Protein AF-A0A850PHF0-F1 (afdb_monomer_lite)

InterPro domains:
  IPR026022 PhoU domain [PF01895] (1-22)
  IPR038078 PhoU-like domain superfamily [G3DSA:1.20.58.220] (1-44)

Foldseek 3Di:
DVVVVVVVVVVVVVVVVVVQVVCCVVPVDGDDPCPVPPPPPPPPDDDPDD

Structure (mmCIF, N/CA/C/O backbone):
data_AF-A0A850PHF0-F1
#
_entry.id   AF-A0A850PHF0-F1
#
loop_
_atom_site.group_PDB
_atom_site.id
_atom_site.type_symbol
_atom_site.label_atom_id
_atom_site.label_alt_id
_atom_site.label_comp_id
_atom_site.label_asym_id
_atom_site.label_entity_id
_atom_site.label_seq_id
_atom_site.pdbx_PDB_ins_code
_atom_site.Cartn_x
_atom_site.Cartn_y
_atom_site.Cartn_z
_atom_site.occupancy
_atom_site.B_iso_or_equiv
_atom_site.auth_seq_id
_atom_site.auth_comp_id
_atom_site.auth_asym_id
_atom_site.auth_atom_id
_atom_site.pdbx_PDB_model_num
ATOM 1 N N . LEU A 1 1 ? 14.988 -3.408 -19.756 1.00 61.28 1 LEU A N 1
ATOM 2 C CA . LEU A 1 1 ? 13.819 -3.657 -18.874 1.00 61.28 1 LEU A CA 1
ATOM 3 C C . LEU A 1 1 ? 14.049 -3.280 -17.399 1.00 61.28 1 LEU A C 1
ATOM 5 O O . LEU A 1 1 ? 13.091 -2.919 -16.731 1.00 61.28 1 LEU A O 1
ATOM 9 N N . LEU A 1 2 ? 15.296 -3.288 -16.899 1.00 65.88 2 LEU A N 1
ATOM 10 C CA . LEU A 1 2 ? 15.646 -2.987 -15.497 1.00 65.88 2 LEU A CA 1
ATOM 11 C C . LEU A 1 2 ? 15.192 -1.595 -14.997 1.00 65.88 2 LEU A C 1
ATOM 13 O O . LEU A 1 2 ? 14.875 -1.429 -13.824 1.00 65.88 2 LEU A O 1
ATOM 17 N N . PHE A 1 3 ? 15.088 -0.606 -15.891 1.00 69.69 3 PHE A N 1
ATOM 18 C CA . PHE A 1 3 ? 14.585 0.730 -15.552 1.00 69.69 3 PHE A CA 1
ATOM 19 C C . PHE A 1 3 ? 13.099 0.739 -15.173 1.00 69.69 3 PHE A C 1
ATOM 21 O O . PHE A 1 3 ? 12.712 1.471 -14.271 1.00 69.69 3 PHE A O 1
ATOM 28 N N . ILE A 1 4 ? 12.263 -0.083 -15.813 1.00 74.88 4 ILE A N 1
ATOM 29 C CA . ILE A 1 4 ? 10.819 -0.132 -15.527 1.00 74.88 4 ILE A CA 1
ATOM 30 C C . ILE A 1 4 ? 10.588 -0.711 -14.131 1.00 74.88 4 ILE A C 1
ATOM 32 O O . ILE A 1 4 ? 9.857 -0.127 -13.337 1.00 74.88 4 ILE A O 1
ATOM 36 N N . ALA A 1 5 ? 11.290 -1.799 -13.805 1.00 76.94 5 ALA A N 1
ATOM 37 C CA . ALA A 1 5 ? 11.239 -2.417 -12.483 1.00 76.94 5 ALA A CA 1
ATOM 38 C C . ALA A 1 5 ? 11.628 -1.425 -11.374 1.00 76.94 5 ALA A C 1
ATOM 40 O O . ALA A 1 5 ? 10.937 -1.317 -10.366 1.00 76.94 5 ALA A O 1
ATOM 41 N N . LYS A 1 6 ? 12.682 -0.632 -11.597 1.00 75.94 6 LYS A N 1
ATOM 42 C CA . LYS A 1 6 ? 13.160 0.346 -10.614 1.00 75.94 6 LYS A CA 1
ATOM 43 C C . LYS A 1 6 ? 12.218 1.539 -10.434 1.00 75.94 6 LYS A C 1
ATOM 45 O O . LYS A 1 6 ? 12.091 2.067 -9.335 1.00 75.94 6 LYS A O 1
ATOM 50 N N . ASN A 1 7 ? 11.534 1.961 -11.497 1.00 78.25 7 ASN A N 1
ATOM 51 C CA . ASN A 1 7 ? 10.495 2.985 -11.389 1.00 78.25 7 ASN A CA 1
ATOM 52 C C . ASN A 1 7 ? 9.261 2.455 -10.643 1.00 78.25 7 ASN A C 1
ATOM 54 O O . ASN A 1 7 ? 8.713 3.165 -9.805 1.00 78.25 7 ASN A O 1
ATOM 58 N N . LEU A 1 8 ? 8.868 1.201 -10.885 1.00 77.38 8 LEU A N 1
ATOM 59 C CA . LEU 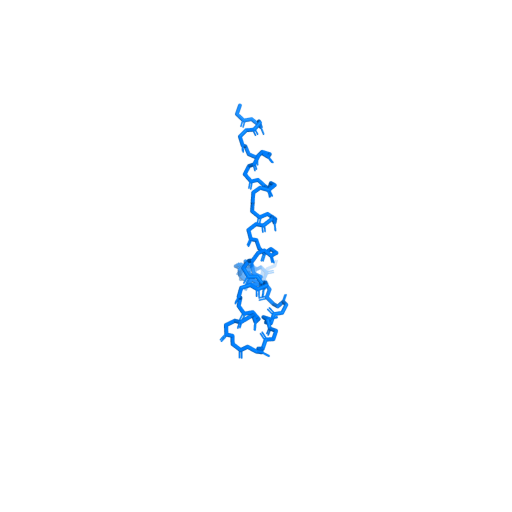A 1 8 ? 7.740 0.573 -10.198 1.00 77.38 8 LEU A CA 1
ATOM 60 C C . LEU A 1 8 ? 8.002 0.374 -8.697 1.00 77.38 8 LEU A C 1
ATOM 62 O O . LEU A 1 8 ? 7.103 0.604 -7.897 1.00 77.38 8 LEU A O 1
ATOM 66 N N . GLU A 1 9 ? 9.230 0.019 -8.309 1.00 85.38 9 GLU A N 1
ATOM 67 C CA . GLU A 1 9 ? 9.643 -0.077 -6.900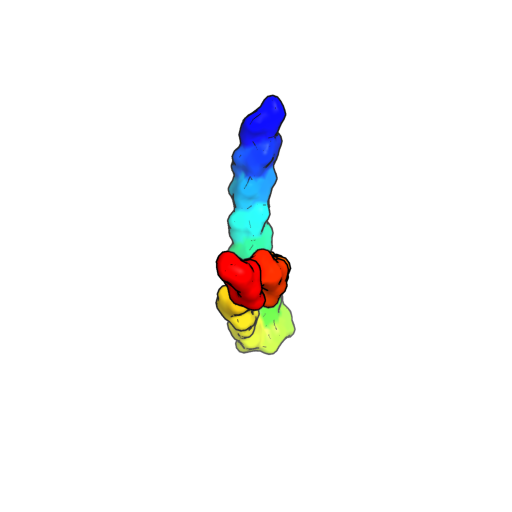 1.00 85.38 9 GLU A CA 1
ATOM 68 C C . GLU A 1 9 ? 9.453 1.258 -6.158 1.00 85.38 9 GLU A C 1
ATOM 70 O O . GLU A 1 9 ? 8.863 1.297 -5.079 1.00 85.38 9 GLU A O 1
ATOM 75 N N . ARG A 1 10 ? 9.866 2.374 -6.775 1.00 84.38 10 ARG A N 1
ATOM 76 C CA . ARG A 1 10 ? 9.696 3.721 -6.202 1.00 84.38 10 ARG A CA 1
ATOM 77 C C . ARG A 1 10 ? 8.232 4.145 -6.117 1.00 84.38 10 ARG A C 1
ATOM 79 O O . ARG A 1 10 ? 7.835 4.765 -5.135 1.00 84.38 10 ARG A O 1
ATOM 86 N N . ILE A 1 11 ? 7.434 3.811 -7.134 1.00 86.69 11 ILE A N 1
ATOM 87 C CA . ILE A 1 11 ? 5.987 4.057 -7.118 1.00 86.69 11 ILE A CA 1
ATOM 88 C C . ILE A 1 11 ? 5.345 3.255 -5.980 1.00 86.69 11 ILE A C 1
ATOM 90 O O . ILE A 1 11 ? 4.599 3.828 -5.196 1.00 86.69 11 ILE A O 1
ATOM 94 N N . GLY A 1 12 ? 5.689 1.973 -5.831 1.00 84.81 12 GLY A N 1
ATOM 95 C CA . GLY A 1 12 ? 5.149 1.103 -4.783 1.00 84.81 12 GLY A CA 1
ATOM 96 C C . GLY A 1 12 ? 5.453 1.578 -3.358 1.00 84.81 12 GLY A C 1
ATOM 97 O O . GLY A 1 12 ? 4.567 1.543 -2.498 1.00 84.81 12 GLY A O 1
ATOM 98 N N . ASP A 1 13 ? 6.667 2.077 -3.109 1.00 84.31 13 ASP A N 1
ATOM 99 C CA . ASP A 1 13 ? 7.044 2.652 -1.810 1.00 84.31 13 ASP A CA 1
ATOM 100 C C . ASP A 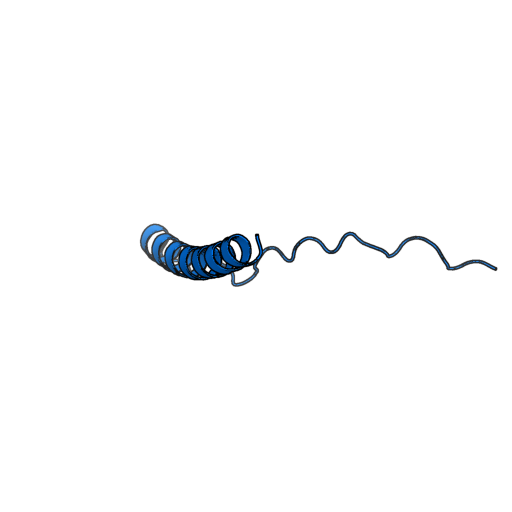1 13 ? 6.189 3.884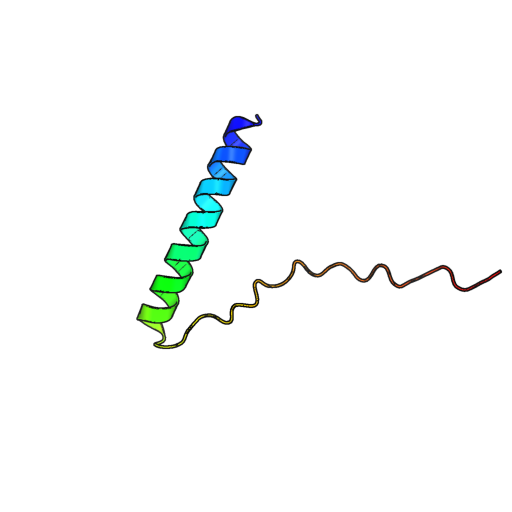 -1.467 1.00 84.31 13 ASP A C 1
ATOM 102 O O . ASP A 1 13 ? 5.567 3.963 -0.403 1.00 84.31 13 ASP A O 1
ATOM 106 N N . HIS A 1 14 ? 6.055 4.815 -2.414 1.00 87.75 14 HIS A N 1
ATOM 107 C CA . HIS A 1 14 ? 5.262 6.025 -2.211 1.00 87.75 14 HIS A CA 1
ATOM 108 C C . HIS A 1 14 ? 3.758 5.747 -2.123 1.00 87.75 14 HIS A C 1
ATOM 110 O O . HIS A 1 14 ? 3.071 6.372 -1.315 1.00 87.75 14 HIS A O 1
ATOM 116 N N . THR A 1 15 ? 3.240 4.790 -2.896 1.00 89.12 15 THR A N 1
ATOM 117 C CA . THR A 1 15 ? 1.841 4.356 -2.808 1.00 89.12 15 THR A CA 1
ATOM 118 C C . THR A 1 15 ? 1.517 3.815 -1.421 1.00 89.12 15 THR A C 1
ATOM 120 O O . THR A 1 15 ? 0.463 4.146 -0.886 1.00 89.12 15 THR A O 1
ATOM 123 N N . THR A 1 16 ? 2.425 3.048 -0.812 1.00 85.06 16 THR A N 1
ATOM 124 C CA . THR A 1 16 ? 2.231 2.517 0.546 1.00 85.06 16 THR A CA 1
ATOM 125 C C . THR A 1 16 ? 2.112 3.654 1.562 1.00 85.06 16 THR A C 1
ATOM 127 O O . THR A 1 16 ? 1.121 3.729 2.283 1.00 85.06 16 THR A O 1
ATOM 130 N N . ASN A 1 17 ? 3.040 4.614 1.523 1.00 84.81 17 ASN A N 1
ATOM 131 C CA . ASN A 1 17 ? 3.035 5.764 2.430 1.00 84.81 17 ASN A CA 1
ATOM 132 C C . ASN A 1 17 ? 1.782 6.655 2.259 1.00 84.81 17 ASN A C 1
ATOM 134 O O . ASN A 1 17 ? 1.242 7.193 3.227 1.00 84.81 17 ASN A O 1
ATOM 138 N N . ILE A 1 18 ? 1.285 6.817 1.026 1.00 88.31 18 ILE A N 1
ATOM 139 C CA . ILE A 1 18 ? 0.032 7.545 0.759 1.00 88.31 18 ILE A CA 1
ATOM 140 C C . ILE A 1 18 ? -1.173 6.759 1.285 1.00 88.31 18 ILE A C 1
ATOM 142 O O . ILE A 1 18 ? -2.032 7.344 1.943 1.00 88.31 18 ILE A O 1
ATOM 146 N N . ALA A 1 19 ? -1.235 5.450 1.036 1.00 86.94 19 ALA A N 1
ATOM 147 C CA . ALA A 1 19 ? -2.319 4.593 1.507 1.00 86.94 19 ALA A CA 1
ATOM 148 C C . ALA A 1 19 ? -2.417 4.587 3.040 1.00 86.94 19 ALA A C 1
ATOM 150 O O . ALA A 1 19 ? -3.520 4.667 3.577 1.00 86.94 19 ALA A O 1
ATOM 151 N N . GLU A 1 20 ? -1.280 4.586 3.742 1.00 86.31 20 GLU A N 1
ATOM 152 C CA . GLU A 1 20 ? -1.227 4.713 5.202 1.00 86.31 20 GLU A CA 1
ATOM 153 C C . GLU A 1 20 ? -1.857 6.015 5.695 1.00 86.31 20 GLU A C 1
ATOM 155 O O . GLU A 1 20 ? -2.705 6.001 6.591 1.00 86.31 20 GLU A O 1
ATOM 160 N N . ARG A 1 21 ? -1.512 7.142 5.065 1.00 87.81 21 ARG A N 1
ATOM 161 C CA . ARG A 1 21 ? -2.070 8.453 5.424 1.00 87.81 21 ARG A CA 1
ATOM 162 C C . ARG A 1 21 ? -3.561 8.553 5.122 1.00 87.81 21 ARG A C 1
ATOM 164 O O . ARG A 1 21 ? -4.306 9.074 5.946 1.00 87.81 21 ARG A O 1
ATOM 171 N N . VAL A 1 22 ? -4.000 8.051 3.966 1.00 88.81 22 VAL A N 1
ATOM 172 C CA . VAL A 1 22 ? -5.417 8.057 3.567 1.00 88.81 22 VAL A CA 1
ATOM 173 C C . VAL A 1 22 ? -6.244 7.171 4.493 1.00 88.81 22 VAL A C 1
ATOM 175 O O . VAL A 1 22 ? -7.310 7.586 4.938 1.00 88.81 22 VAL A O 1
ATOM 178 N N . PHE A 1 23 ? -5.750 5.980 4.835 1.00 87.25 23 PHE A N 1
ATOM 179 C CA . PHE A 1 23 ? -6.438 5.081 5.758 1.00 87.25 23 PHE A CA 1
ATOM 180 C C . PHE A 1 23 ? -6.589 5.700 7.146 1.00 87.25 23 PHE A C 1
ATOM 182 O O . PHE A 1 23 ? -7.680 5.663 7.717 1.00 87.25 23 PHE A O 1
ATOM 189 N N . TYR A 1 24 ? -5.521 6.308 7.669 1.00 87.38 24 TYR A N 1
ATOM 190 C CA . TYR A 1 24 ? -5.571 7.014 8.945 1.00 87.38 24 TYR A CA 1
ATOM 191 C C . TYR A 1 24 ? -6.565 8.180 8.904 1.00 87.38 24 TYR A C 1
ATOM 193 O O . TYR A 1 24 ? -7.393 8.314 9.799 1.00 87.38 24 TYR A O 1
ATOM 201 N N . ALA A 1 25 ? -6.542 8.980 7.834 1.00 89.31 25 ALA A N 1
ATOM 202 C CA . ALA A 1 25 ? -7.479 10.086 7.653 1.00 89.31 25 ALA A CA 1
ATOM 203 C C . ALA A 1 25 ? -8.945 9.621 7.557 1.00 89.31 25 ALA A C 1
ATOM 205 O O . ALA A 1 25 ? -9.835 10.328 8.020 1.00 89.31 25 ALA A O 1
ATOM 206 N N . ALA A 1 26 ? -9.202 8.444 6.977 1.00 90.00 26 ALA A N 1
ATOM 207 C CA . ALA A 1 26 ? -10.550 7.908 6.791 1.00 90.00 26 ALA A CA 1
ATOM 208 C C . ALA A 1 26 ? -11.102 7.171 8.022 1.00 90.00 26 ALA A C 1
ATOM 210 O O . ALA A 1 26 ? -12.303 7.215 8.274 1.00 90.00 26 ALA A O 1
ATOM 211 N N . THR A 1 27 ? -10.250 6.462 8.769 1.00 90.12 27 THR A N 1
ATOM 212 C CA . THR A 1 27 ? -10.682 5.566 9.859 1.00 90.12 27 THR A CA 1
ATOM 213 C C . THR A 1 27 ? -10.323 6.066 11.255 1.00 90.12 27 THR A C 1
ATOM 215 O O . THR A 1 27 ? -10.848 5.540 12.233 1.00 90.12 27 THR A O 1
ATOM 218 N N . GLY A 1 28 ? -9.407 7.035 11.372 1.00 88.12 28 GLY A N 1
ATOM 219 C CA . GLY A 1 28 ? -8.843 7.489 12.648 1.00 88.12 28 GLY A CA 1
ATOM 220 C C . GLY A 1 28 ? -7.912 6.476 13.326 1.00 88.12 28 GLY A C 1
ATOM 221 O O . GLY A 1 28 ? -7.385 6.757 14.399 1.00 88.12 28 GLY A O 1
ATOM 222 N N . ASN A 1 29 ? -7.689 5.312 12.709 1.00 82.31 29 ASN A N 1
ATOM 223 C CA . ASN A 1 29 ? -6.850 4.240 13.233 1.00 82.31 29 ASN A CA 1
ATOM 224 C C . ASN A 1 29 ? -5.577 4.107 12.394 1.00 82.31 29 ASN A C 1
ATOM 226 O O . ASN A 1 29 ? -5.602 4.251 11.171 1.00 82.31 29 ASN A O 1
ATOM 230 N N . MET A 1 30 ? -4.446 3.809 13.037 1.00 79.75 30 MET A N 1
ATOM 231 C CA . MET A 1 30 ? -3.236 3.446 12.294 1.00 79.75 30 MET A CA 1
ATOM 232 C C . MET A 1 30 ? -3.435 2.100 11.593 1.00 79.75 30 MET A C 1
ATOM 234 O O . MET A 1 30 ? -3.981 1.165 12.185 1.00 79.75 30 MET A O 1
ATOM 238 N N . LEU A 1 31 ? -2.953 1.983 10.350 1.00 74.19 31 LEU A N 1
ATOM 239 C CA . LEU A 1 31 ? -2.838 0.676 9.705 1.00 74.19 31 LEU A CA 1
ATOM 240 C C . LEU A 1 31 ? -1.935 -0.222 10.564 1.00 74.19 31 LEU A C 1
ATOM 242 O O . LEU A 1 31 ? -0.864 0.225 10.986 1.00 74.19 31 LEU A O 1
ATOM 246 N N . PRO A 1 32 ? -2.314 -1.487 10.814 1.00 70.56 32 PRO A N 1
ATOM 247 C CA . PRO A 1 32 ? -1.407 -2.428 11.445 1.00 70.56 32 PRO A CA 1
ATOM 248 C C . PRO A 1 32 ? -0.156 -2.559 10.568 1.00 70.56 32 PRO A C 1
ATOM 250 O O . PRO A 1 32 ? -0.242 -2.949 9.407 1.00 70.56 32 PRO A O 1
ATOM 253 N N . THR A 1 33 ? 1.022 -2.278 11.140 1.00 64.56 33 THR A N 1
ATOM 254 C CA . THR A 1 33 ? 2.358 -2.371 10.503 1.00 64.56 33 THR A CA 1
ATOM 255 C C . THR A 1 33 ? 2.674 -3.763 9.934 1.00 64.56 33 THR A C 1
ATOM 257 O O . THR A 1 33 ? 3.701 -3.983 9.289 1.00 64.56 33 THR A O 1
ATOM 260 N N . MET A 1 34 ? 1.782 -4.728 10.138 1.00 54.22 34 MET A N 1
ATOM 261 C CA . MET A 1 34 ? 1.817 -6.026 9.504 1.00 54.22 34 MET A CA 1
ATOM 262 C C . MET A 1 34 ? 1.478 -5.863 8.019 1.00 54.22 34 MET A C 1
ATOM 264 O O . MET A 1 34 ? 0.375 -6.161 7.567 1.00 54.22 34 MET A O 1
ATOM 268 N N . ARG A 1 35 ? 2.481 -5.447 7.229 1.00 63.38 35 ARG A N 1
ATOM 269 C CA . ARG A 1 35 ? 2.560 -5.867 5.827 1.00 63.38 35 ARG A CA 1
ATOM 270 C C . ARG A 1 35 ? 2.215 -7.354 5.843 1.00 63.38 35 ARG A C 1
ATOM 272 O O . ARG A 1 35 ? 2.879 -8.061 6.612 1.00 63.38 35 ARG A O 1
ATOM 279 N N . PRO A 1 36 ? 1.192 -7.831 5.110 1.00 56.84 36 PRO A N 1
ATOM 280 C CA . PRO A 1 36 ? 0.940 -9.255 5.016 1.00 56.84 36 PRO A CA 1
ATOM 281 C C . 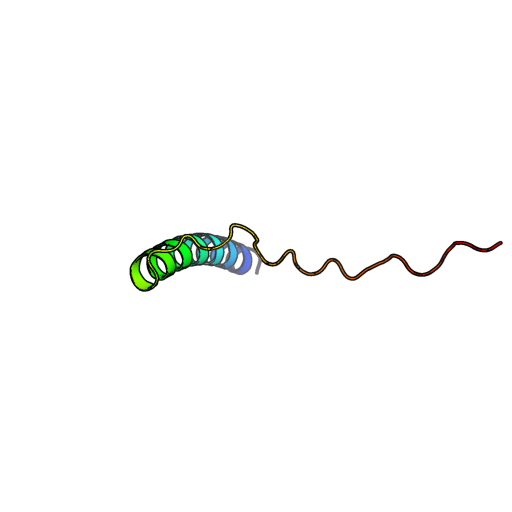PRO A 1 36 ? 2.242 -9.840 4.500 1.00 56.84 36 PRO A C 1
ATOM 283 O O . PRO A 1 36 ? 2.615 -9.636 3.345 1.00 56.84 36 PRO A O 1
ATOM 286 N N . ARG A 1 37 ? 3.013 -10.427 5.424 1.00 53.53 37 ARG A N 1
ATOM 287 C CA . ARG A 1 37 ? 4.266 -11.106 5.144 1.00 53.53 37 ARG A CA 1
ATOM 288 C C . ARG A 1 37 ? 3.858 -12.046 4.041 1.00 53.53 37 ARG A C 1
ATOM 290 O O . ARG A 1 37 ? 2.998 -12.881 4.313 1.00 53.53 37 ARG A O 1
ATOM 297 N N . ALA A 1 38 ? 4.342 -11.804 2.816 1.00 55.47 38 ALA A N 1
ATOM 298 C CA . ALA A 1 38 ? 4.083 -12.675 1.681 1.00 55.47 38 ALA A CA 1
ATOM 299 C C . ALA A 1 38 ? 4.216 -14.071 2.250 1.00 55.47 38 ALA A C 1
ATOM 301 O O . ALA A 1 38 ? 5.284 -14.360 2.798 1.00 55.47 38 ALA A O 1
ATOM 302 N N . ILE A 1 39 ? 3.087 -14.786 2.340 1.00 50.25 39 ILE A N 1
ATOM 303 C CA . ILE A 1 39 ? 2.980 -16.006 3.130 1.00 50.25 39 ILE A CA 1
ATOM 304 C C . ILE A 1 39 ? 4.163 -16.826 2.658 1.00 50.25 39 ILE A C 1
ATOM 306 O O . ILE A 1 39 ? 4.207 -17.209 1.487 1.00 50.25 39 ILE A O 1
ATOM 310 N N . GLN A 1 40 ? 5.189 -16.950 3.507 1.00 53.25 40 GLN A N 1
ATOM 311 C CA . GLN A 1 40 ? 6.313 -17.802 3.195 1.00 53.25 40 GLN A CA 1
ATOM 312 C C . GLN A 1 40 ? 5.655 -19.157 3.210 1.00 53.25 40 GLN A C 1
ATOM 314 O O . GLN A 1 40 ? 5.302 -19.656 4.276 1.00 53.25 40 GLN A O 1
ATOM 319 N N . SER A 1 41 ? 5.339 -19.645 2.011 1.00 55.31 41 SER A N 1
ATOM 320 C CA . SER A 1 41 ? 4.752 -20.948 1.804 1.00 55.31 41 SER A CA 1
ATOM 321 C C . SER A 1 41 ? 5.574 -21.890 2.655 1.00 55.31 41 SER A C 1
ATOM 323 O O . SER A 1 41 ? 6.780 -22.013 2.425 1.00 55.31 41 SER A O 1
ATOM 325 N N . THR A 1 42 ? 4.928 -22.446 3.669 1.00 57.03 42 THR A N 1
ATOM 326 C CA . THR A 1 42 ? 5.440 -23.452 4.577 1.00 57.03 42 THR A CA 1
ATOM 327 C C . THR A 1 42 ? 6.239 -24.476 3.775 1.00 57.03 42 THR A C 1
ATOM 329 O O . THR A 1 42 ? 5.678 -25.398 3.194 1.00 57.03 42 THR A O 1
ATOM 332 N N . ARG A 1 43 ? 7.562 -24.301 3.704 1.00 53.56 43 ARG A N 1
ATOM 333 C CA . ARG A 1 43 ? 8.500 -25.338 3.271 1.00 53.56 43 ARG A CA 1
ATOM 334 C C . ARG A 1 43 ? 8.986 -26.078 4.507 1.00 53.56 43 ARG A C 1
ATOM 336 O O . ARG A 1 43 ? 10.170 -26.235 4.735 1.00 53.56 43 ARG A O 1
ATOM 343 N N . GLU A 1 44 ? 8.018 -26.529 5.289 1.00 59.44 44 GLU A N 1
ATOM 344 C CA . GLU A 1 44 ? 8.190 -27.471 6.386 1.00 59.44 44 GLU A CA 1
ATOM 345 C C . GLU A 1 44 ? 7.334 -28.684 6.020 1.00 59.44 44 GLU A C 1
ATOM 347 O O . GLU A 1 44 ? 6.289 -28.917 6.617 1.00 59.44 44 GLU A O 1
ATOM 352 N N . HIS A 1 45 ? 7.694 -29.391 4.947 1.00 57.72 45 HIS A N 1
ATOM 353 C CA . HIS A 1 45 ? 7.212 -30.749 4.696 1.00 57.72 45 HIS A CA 1
ATOM 354 C C . HIS A 1 45 ? 8.246 -31.515 3.872 1.00 57.72 45 HIS A C 1
ATOM 356 O O . HIS A 1 45 ? 8.380 -31.322 2.666 1.00 57.72 45 HIS A O 1
ATOM 362 N N . GLY A 1 46 ? 8.953 -32.414 4.556 1.00 57.91 46 GLY A N 1
ATOM 363 C CA . GLY A 1 46 ? 9.640 -33.536 3.928 1.00 57.91 46 GLY A CA 1
ATOM 364 C C . GLY A 1 46 ? 11.159 -33.449 3.932 1.00 57.91 46 GLY A C 1
ATOM 365 O O . GLY A 1 46 ? 11.752 -33.197 2.889 1.00 57.91 46 GLY A O 1
ATOM 366 N N . ARG A 1 47 ? 11.778 -33.738 5.083 1.00 55.25 47 ARG A N 1
ATOM 367 C CA . ARG A 1 47 ? 12.912 -34.680 5.207 1.00 55.25 47 ARG A CA 1
ATOM 368 C C . ARG A 1 47 ? 13.267 -34.879 6.683 1.00 55.25 47 ARG A C 1
ATOM 370 O O . ARG A 1 47 ? 14.326 -34.498 7.160 1.00 55.25 47 ARG A O 1
ATOM 377 N N . ALA A 1 48 ? 12.332 -35.496 7.394 1.00 60.97 48 ALA A N 1
ATOM 378 C CA . ALA A 1 48 ? 12.650 -36.359 8.518 1.00 60.97 48 ALA A CA 1
ATOM 379 C C . ALA A 1 48 ? 12.274 -37.779 8.086 1.00 60.97 48 ALA A C 1
ATOM 381 O O . ALA A 1 48 ? 11.133 -38.188 8.271 1.00 60.97 48 ALA A O 1
ATOM 382 N N . SER A 1 49 ? 13.198 -38.478 7.428 1.00 59.84 49 SER A N 1
ATOM 383 C CA . SER A 1 49 ? 13.244 -39.944 7.390 1.00 59.84 49 SER A CA 1
ATOM 384 C C . SER A 1 49 ? 14.431 -40.429 6.555 1.00 59.84 49 SER A C 1
ATOM 386 O O . SER A 1 49 ? 14.639 -39.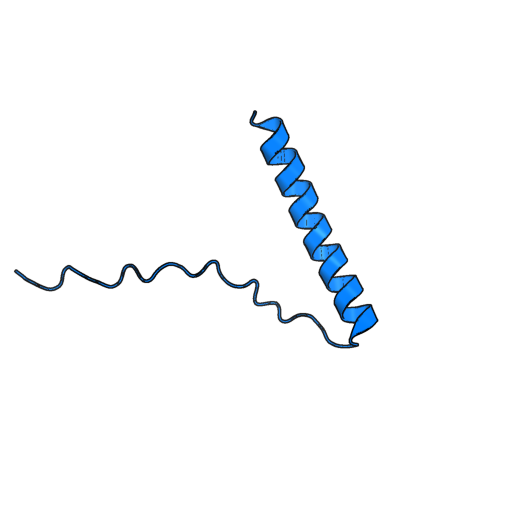947 5.441 1.00 59.84 49 SER A O 1
ATOM 388 N N . SER A 1 50 ? 15.115 -41.426 7.132 1.00 57.47 50 SER A N 1
ATOM 389 C CA . SER A 1 50 ? 16.220 -42.254 6.615 1.00 57.47 50 SER A CA 1
ATOM 390 C C . SER A 1 50 ? 17.630 -41.757 6.913 1.00 57.47 50 SER A C 1
ATOM 392 O O . SER A 1 50 ? 18.116 -40.836 6.226 1.00 57.47 50 SER A O 1
#

Organism: NCBI:txid442969

Radius of gyration: 18.12 Å; chains: 1; bounding box: 27×52×32 Å

pLDDT: mean 73.11, std 13.65, range [50.25, 90.12]

Sequence (50 aa):
LLFIAKNLERIGDHTTNIAERVFYAATGNMLPTMRPRAIQSTREHGRASS

Secondary structure (DSSP, 8-state):
-HHHHHHHHHHHHHHHHHHHHHHHHHHSSPPPS------------S----